Protein AF-A0A956DGZ3-F1 (afdb_monomer)

Radius of gyration: 17.22 Å; Cα contacts (8 Å, |Δi|>4): 278; chains: 1; bounding box: 45×48×43 Å

Mean predicted aligned error: 4.29 Å

Foldseek 3Di:
DPPQDDDVQWGFDAWDADDPFWTKTWTWGADPPRDIAIKIKIWGDPVCLPPPVSVVVVVVQLVLLQQQDDQQAWHWDDWDADPSITMTITHDFAFAFLVRVCVVCVVVVHDDDVVLVVVLVVSNVVSQVSSQCDADPVNHGPNDDQVDPDSRQWTAGPVGHIHGHGD

Structure (mmCIF, N/CA/C/O backbone):
data_AF-A0A956DGZ3-F1
#
_entry.id   AF-A0A956DGZ3-F1
#
loop_
_atom_site.group_PDB
_atom_site.id
_atom_site.type_symbol
_atom_site.label_atom_id
_atom_site.label_alt_id
_atom_site.label_comp_id
_atom_site.label_asym_id
_atom_site.label_entity_id
_atom_site.label_seq_id
_atom_site.pdbx_PDB_ins_code
_atom_site.Cartn_x
_ato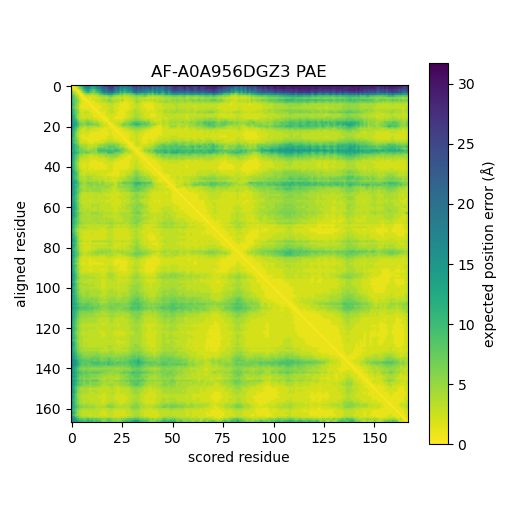m_site.Cartn_y
_atom_site.Cartn_z
_atom_site.occupancy
_atom_site.B_iso_or_equiv
_atom_site.auth_seq_id
_atom_site.auth_comp_id
_atom_site.auth_asym_id
_atom_site.auth_atom_id
_atom_site.pdbx_PDB_model_num
ATOM 1 N N . MET A 1 1 ? -22.558 -26.483 1.164 1.00 35.62 1 MET A N 1
ATOM 2 C CA . MET A 1 1 ? -22.141 -25.093 0.893 1.00 35.62 1 MET A CA 1
A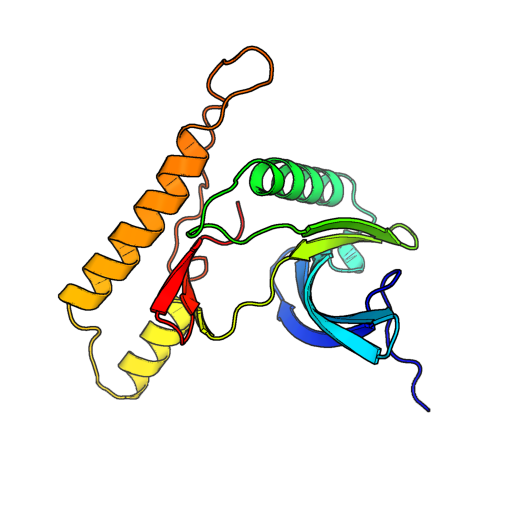TOM 3 C C . MET A 1 1 ? -21.057 -24.766 1.893 1.00 35.62 1 MET A C 1
ATOM 5 O O . MET A 1 1 ? -21.315 -24.908 3.080 1.00 35.62 1 MET A O 1
ATOM 9 N N . ILE A 1 2 ? -19.845 -24.465 1.431 1.00 35.97 2 ILE A N 1
ATOM 10 C CA . ILE A 1 2 ? -18.769 -2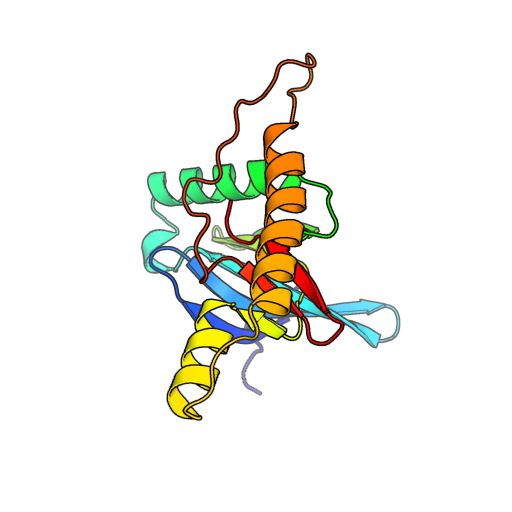4.003 2.315 1.00 35.97 2 ILE A CA 1
ATOM 11 C C . ILE A 1 2 ? -19.207 -22.611 2.770 1.00 35.97 2 ILE A C 1
ATOM 13 O O . ILE A 1 2 ? -19.561 -21.795 1.919 1.00 35.97 2 ILE A O 1
ATOM 17 N N . ALA A 1 3 ? -19.315 -22.383 4.079 1.00 43.69 3 ALA A N 1
ATOM 18 C CA . ALA A 1 3 ? -19.610 -21.053 4.594 1.00 43.69 3 ALA A CA 1
ATOM 19 C C . ALA A 1 3 ? -18.558 -20.096 4.022 1.00 43.69 3 ALA A C 1
ATOM 21 O O . ALA A 1 3 ? -17.364 -20.377 4.125 1.00 43.69 3 ALA A O 1
ATOM 22 N N . ALA A 1 4 ? -18.996 -19.037 3.342 1.00 61.09 4 ALA A N 1
ATOM 23 C CA . ALA A 1 4 ? -18.075 -18.001 2.907 1.00 61.09 4 ALA A CA 1
ATOM 24 C C . ALA A 1 4 ? -17.422 -17.422 4.165 1.00 61.09 4 ALA A C 1
ATOM 26 O O . ALA A 1 4 ? -18.136 -17.084 5.111 1.00 61.09 4 ALA A O 1
ATOM 27 N N . ASP A 1 5 ? -16.094 -17.373 4.185 1.00 85.31 5 ASP A N 1
ATOM 28 C CA . ASP A 1 5 ? -15.353 -16.737 5.267 1.00 85.31 5 ASP A CA 1
ATOM 29 C C . ASP A 1 5 ? -15.702 -15.240 5.246 1.00 85.31 5 ASP A C 1
ATOM 31 O O . ASP A 1 5 ? -15.702 -14.602 4.185 1.00 85.31 5 ASP A O 1
ATOM 35 N N . ARG A 1 6 ? -16.134 -14.698 6.383 1.00 89.69 6 ARG A N 1
ATOM 36 C CA . ARG A 1 6 ? -16.657 -13.331 6.490 1.00 89.69 6 ARG A CA 1
ATOM 37 C C . ARG A 1 6 ? -15.916 -12.602 7.586 1.00 89.69 6 ARG A C 1
ATOM 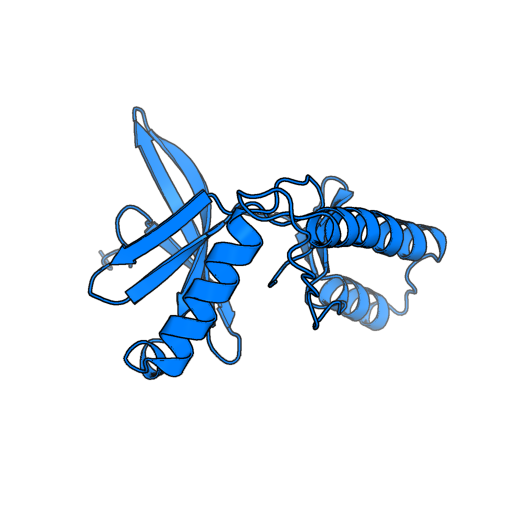39 O O . ARG A 1 6 ? -15.605 -13.187 8.613 1.00 89.69 6 ARG A O 1
ATOM 46 N N . LEU A 1 7 ? -15.711 -11.312 7.359 1.00 90.44 7 LEU A N 1
ATOM 47 C CA . LEU A 1 7 ? -15.193 -10.396 8.361 1.00 90.44 7 LEU A CA 1
ATOM 48 C C . LEU A 1 7 ? -16.137 -9.196 8.429 1.00 90.44 7 LEU A C 1
ATOM 50 O O . LEU A 1 7 ? -16.221 -8.393 7.493 1.00 90.44 7 LEU A O 1
ATOM 54 N N . GLY A 1 8 ? -16.954 -9.148 9.478 1.00 88.88 8 GLY A N 1
ATOM 55 C CA . GLY A 1 8 ? -18.105 -8.260 9.577 1.00 88.88 8 GLY A CA 1
ATOM 56 C C . GLY A 1 8 ? -19.025 -8.364 8.350 1.00 88.88 8 GLY A C 1
ATOM 57 O O . GLY A 1 8 ? -19.623 -9.404 8.047 1.00 88.88 8 GLY A O 1
ATOM 58 N N . ARG A 1 9 ? -19.153 -7.260 7.600 1.00 91.12 9 ARG A N 1
ATOM 59 C CA . ARG A 1 9 ? -19.991 -7.199 6.385 1.00 91.12 9 ARG A CA 1
ATOM 60 C C . ARG A 1 9 ? -19.283 -7.626 5.097 1.00 91.12 9 ARG A C 1
ATOM 62 O O . ARG A 1 9 ? -19.932 -7.672 4.051 1.00 91.12 9 ARG A O 1
ATOM 69 N N . TYR A 1 10 ? -17.989 -7.922 5.161 1.00 94.94 10 TYR A N 1
ATOM 70 C CA . TYR A 1 10 ? -17.165 -8.241 4.004 1.00 94.94 10 TYR A CA 1
ATOM 71 C C . TYR A 1 10 ? -17.109 -9.747 3.785 1.00 94.94 10 TYR A C 1
ATOM 73 O O . TYR A 1 10 ? -16.799 -10.515 4.692 1.00 94.94 10 TYR A O 1
ATOM 81 N N . GLU A 1 11 ? -17.421 -10.174 2.567 1.00 95.06 11 GLU A N 1
ATOM 82 C CA . GLU A 1 11 ? -17.252 -11.560 2.145 1.00 95.06 11 GLU A CA 1
ATOM 83 C C . GLU A 1 11 ? -15.843 -11.730 1.579 1.00 95.06 11 GLU A C 1
ATOM 85 O O . GLU A 1 11 ? -15.501 -11.092 0.577 1.00 95.06 11 GLU A O 1
ATOM 90 N N . LEU A 1 12 ? -15.025 -12.563 2.224 1.00 95.12 12 LEU A N 1
ATOM 91 C CA . LEU A 1 12 ? -13.658 -12.830 1.796 1.00 95.12 12 LEU A CA 1
ATOM 92 C C . LEU A 1 12 ? -13.688 -13.750 0.572 1.00 95.12 12 LEU A C 1
ATOM 94 O O . LEU A 1 12 ? -14.269 -14.834 0.589 1.00 95.12 12 LEU A O 1
ATOM 98 N N . VAL A 1 13 ? -13.066 -13.298 -0.514 1.00 95.81 13 VAL A N 1
ATOM 99 C CA . VAL A 1 13 ? -13.041 -14.001 -1.805 1.00 95.81 13 VAL A CA 1
ATOM 100 C C . VAL A 1 13 ? -11.774 -14.838 -1.937 1.00 95.81 13 VAL A C 1
ATOM 102 O O . VAL A 1 13 ? -11.807 -15.949 -2.462 1.00 95.81 13 VAL A O 1
ATOM 105 N N . GLY A 1 14 ? -10.645 -14.313 -1.466 1.00 94.19 14 GLY A N 1
ATOM 106 C CA . GLY A 1 14 ? -9.371 -15.012 -1.518 1.00 94.19 14 GLY A CA 1
ATOM 107 C C . GLY A 1 14 ? -8.217 -14.152 -1.031 1.00 94.19 14 GLY A C 1
ATOM 108 O O . GLY A 1 14 ? -8.344 -12.943 -0.862 1.00 94.19 14 GLY A O 1
ATOM 109 N N . ARG A 1 15 ? -7.065 -14.778 -0.813 1.00 95.38 15 ARG A N 1
ATOM 110 C CA . ARG A 1 15 ? -5.859 -14.099 -0.340 1.00 95.38 15 ARG A CA 1
ATOM 111 C C . ARG A 1 15 ? -5.029 -13.575 -1.505 1.00 95.38 15 ARG A C 1
ATOM 113 O O . ARG A 1 15 ? -4.726 -14.330 -2.424 1.00 95.38 15 ARG A O 1
ATOM 120 N N . LEU A 1 16 ? -4.655 -12.301 -1.438 1.00 93.50 16 LEU A N 1
ATOM 121 C CA . LEU A 1 16 ? -3.800 -11.629 -2.419 1.00 93.50 16 LEU A CA 1
ATOM 122 C C . LEU A 1 16 ? -2.326 -11.726 -2.027 1.00 93.50 16 LEU A C 1
ATOM 124 O O . LEU A 1 16 ? -1.481 -12.019 -2.867 1.00 93.50 16 LEU A O 1
ATOM 128 N N . ALA A 1 17 ? -2.021 -11.504 -0.747 1.00 91.31 17 ALA A N 1
ATOM 129 C CA . ALA A 1 17 ? -0.657 -11.530 -0.239 1.00 91.31 17 ALA A CA 1
ATOM 130 C C . ALA A 1 17 ? -0.606 -11.890 1.250 1.00 91.31 17 ALA A C 1
ATOM 132 O O . ALA A 1 17 ? -1.597 -11.812 1.979 1.00 91.31 17 ALA A O 1
ATOM 133 N N . THR A 1 18 ? 0.586 -12.263 1.705 1.00 91.69 18 THR A N 1
ATOM 134 C CA . THR A 1 18 ? 0.898 -12.487 3.117 1.00 91.69 18 THR A CA 1
ATOM 135 C C . THR A 1 18 ? 2.235 -11.829 3.417 1.00 91.69 18 THR A C 1
ATOM 137 O O . THR A 1 18 ? 3.225 -12.124 2.750 1.00 91.69 18 THR A O 1
ATOM 140 N N . GLY A 1 19 ? 2.245 -10.922 4.389 1.00 85.00 19 GLY A N 1
ATOM 141 C CA . GLY A 1 19 ? 3.447 -10.285 4.916 1.00 85.00 19 GLY A CA 1
ATOM 142 C C . GLY A 1 19 ? 3.892 -10.916 6.235 1.00 85.00 19 GLY A C 1
ATOM 143 O O . GLY A 1 19 ? 3.383 -11.954 6.653 1.00 85.00 19 GLY A O 1
ATOM 144 N N . GLY A 1 20 ? 4.844 -10.269 6.912 1.00 85.06 20 GLY A N 1
ATOM 145 C CA . GLY A 1 20 ? 5.354 -10.748 8.203 1.00 85.06 20 GLY A CA 1
ATOM 146 C C . GLY A 1 20 ? 4.348 -10.633 9.354 1.00 85.06 20 GLY A C 1
ATOM 147 O O . GLY A 1 20 ? 4.382 -11.441 10.275 1.00 85.06 20 GLY A O 1
ATOM 148 N N . MET A 1 21 ? 3.449 -9.647 9.292 1.00 89.25 21 MET A N 1
ATOM 149 C CA . MET A 1 21 ? 2.492 -9.344 10.364 1.00 89.25 21 MET A CA 1
ATOM 150 C C . MET A 1 21 ? 1.028 -9.478 9.938 1.00 89.25 21 MET A C 1
ATOM 152 O O . MET A 1 21 ? 0.174 -9.832 10.751 1.00 89.25 21 MET A O 1
ATOM 156 N N . ALA A 1 22 ? 0.733 -9.159 8.683 1.00 92.50 22 ALA A N 1
ATOM 157 C CA . ALA A 1 22 ? -0.622 -9.062 8.173 1.00 92.50 22 ALA A CA 1
ATOM 158 C C . ALA A 1 22 ? -0.779 -9.886 6.898 1.00 92.50 22 ALA A C 1
ATOM 160 O O . ALA A 1 22 ? 0.183 -10.133 6.166 1.00 92.50 22 ALA A O 1
ATOM 161 N N . GLU A 1 23 ? -2.011 -10.279 6.610 1.00 94.88 23 GLU A N 1
ATOM 162 C CA . GLU A 1 23 ? -2.400 -10.767 5.295 1.00 94.88 23 GLU A CA 1
ATOM 163 C C . GLU A 1 23 ? -3.325 -9.775 4.600 1.00 94.88 23 GLU A C 1
ATOM 165 O O . GLU A 1 23 ? -4.039 -9.003 5.241 1.00 94.88 23 GLU A O 1
ATOM 170 N N . VAL A 1 24 ? -3.286 -9.811 3.272 1.00 95.44 24 VAL A N 1
ATOM 171 C CA . VAL A 1 24 ? -4.071 -8.952 2.392 1.00 95.44 24 VAL A CA 1
ATOM 172 C C . VAL A 1 24 ? -5.018 -9.843 1.602 1.00 95.44 24 VAL A C 1
ATOM 174 O O . VAL A 1 24 ? -4.590 -10.760 0.895 1.00 95.44 24 VAL A O 1
ATOM 177 N N . LEU A 1 25 ? -6.312 -9.585 1.733 1.00 96.81 25 LEU A N 1
ATOM 178 C CA . LEU A 1 25 ? -7.400 -10.402 1.214 1.00 96.81 25 LEU A CA 1
ATOM 179 C C . LEU A 1 25 ? -8.226 -9.581 0.224 1.00 96.81 25 LEU A C 1
ATOM 181 O O . LEU A 1 25 ? -8.559 -8.427 0.483 1.00 96.81 25 LEU A O 1
ATOM 185 N N . LEU A 1 26 ? -8.592 -10.186 -0.901 1.00 97.31 26 LEU A N 1
ATOM 186 C CA . LEU A 1 26 ? -9.664 -9.686 -1.746 1.00 97.31 26 LEU A CA 1
ATOM 187 C C . LEU A 1 26 ? -10.986 -10.002 -1.058 1.00 97.31 26 LEU A C 1
ATOM 189 O O . LEU A 1 26 ? -11.254 -11.157 -0.716 1.00 97.31 26 LEU A O 1
ATOM 193 N N . ALA A 1 27 ? -11.829 -8.993 -0.912 1.00 97.19 27 ALA A N 1
ATOM 194 C CA . ALA A 1 27 ? -13.169 -9.153 -0.389 1.00 97.19 27 ALA A CA 1
ATOM 195 C C . ALA A 1 27 ? -14.179 -8.395 -1.249 1.00 97.19 27 ALA A C 1
ATOM 197 O O . ALA A 1 27 ? -13.836 -7.593 -2.123 1.00 97.19 27 ALA A O 1
ATOM 198 N N . ARG A 1 28 ? -15.457 -8.648 -0.993 1.00 96.00 28 ARG A N 1
ATOM 199 C CA . ARG A 1 28 ? -16.550 -7.867 -1.563 1.00 96.00 28 ARG A CA 1
ATOM 200 C C . ARG A 1 28 ? -17.535 -7.452 -0.488 1.00 96.00 28 ARG A C 1
ATOM 202 O O . ARG A 1 28 ? -17.811 -8.204 0.444 1.00 96.00 28 ARG A O 1
ATOM 209 N N . VAL A 1 29 ? -18.092 -6.261 -0.651 1.00 94.50 29 VAL A N 1
ATOM 210 C CA . VAL A 1 29 ? -19.260 -5.809 0.103 1.00 94.50 29 VAL A CA 1
ATOM 211 C C . VAL A 1 29 ? -20.478 -5.855 -0.811 1.00 94.50 29 VAL A C 1
ATOM 213 O O . VAL A 1 29 ? -20.412 -5.413 -1.961 1.00 94.50 29 VAL A O 1
ATOM 216 N N . VAL A 1 30 ? -21.575 -6.413 -0.301 1.00 89.25 30 VAL A N 1
ATOM 217 C CA . VAL A 1 30 ? -22.867 -6.458 -0.995 1.00 89.25 30 VAL A CA 1
ATOM 218 C C . VAL A 1 30 ? -23.795 -5.436 -0.348 1.00 89.25 30 VAL A C 1
ATOM 220 O O . VAL A 1 30 ? -24.093 -5.526 0.841 1.00 89.25 30 VAL A O 1
ATOM 223 N N . GLY A 1 31 ? -24.195 -4.438 -1.127 1.00 88.06 31 GLY A N 1
ATOM 224 C CA . GLY A 1 31 ? -25.134 -3.393 -0.746 1.00 88.06 31 GLY A CA 1
ATOM 225 C C . GLY A 1 31 ? -26.567 -3.675 -1.214 1.00 88.06 31 GLY A C 1
ATOM 226 O O . GLY A 1 31 ? -26.860 -4.751 -1.746 1.00 88.06 31 GLY A O 1
ATOM 227 N N . PRO A 1 32 ? -27.474 -2.700 -1.027 1.00 89.00 32 PRO A N 1
ATOM 228 C CA . PRO A 1 32 ? -28.848 -2.781 -1.512 1.00 89.00 32 PRO A CA 1
ATOM 229 C C . PRO A 1 32 ? -28.922 -3.056 -3.018 1.00 89.00 32 PRO A C 1
ATOM 231 O O . PRO A 1 32 ? -28.009 -2.717 -3.770 1.00 89.00 32 PRO A O 1
ATOM 234 N N . GLU A 1 33 ? -30.022 -3.675 -3.447 1.00 89.94 33 GLU A N 1
ATOM 235 C CA . GLU A 1 33 ? -30.329 -3.928 -4.867 1.00 89.94 33 GLU A CA 1
ATOM 236 C C . GLU A 1 33 ? -29.250 -4.714 -5.638 1.00 89.94 33 GLU A C 1
ATOM 238 O O . GLU A 1 33 ? -29.144 -4.626 -6.858 1.00 89.94 33 GLU A O 1
ATOM 243 N N . GLY A 1 34 ? -28.447 -5.521 -4.937 1.00 87.12 34 GLY A N 1
ATOM 244 C CA . GLY A 1 34 ? -27.408 -6.341 -5.563 1.00 87.12 34 GLY A CA 1
ATOM 245 C C . GLY A 1 34 ? -26.154 -5.560 -5.957 1.00 87.12 34 GLY A C 1
ATOM 246 O O . GLY A 1 34 ? -25.328 -6.087 -6.701 1.00 87.12 34 GLY A O 1
ATOM 247 N N . PHE A 1 35 ? -25.977 -4.334 -5.454 1.00 91.94 35 PHE A N 1
ATOM 248 C CA . PHE A 1 35 ? -24.723 -3.606 -5.604 1.00 91.94 35 PHE A CA 1
ATOM 249 C C . PHE A 1 35 ? -23.571 -4.407 -4.986 1.00 91.94 35 PHE A C 1
ATOM 251 O O . PHE A 1 35 ? -23.630 -4.784 -3.817 1.00 91.94 35 PHE A O 1
ATOM 258 N N . VAL A 1 36 ? -22.509 -4.652 -5.751 1.00 93.44 36 VAL A N 1
ATOM 259 C CA . VAL A 1 36 ? -21.304 -5.334 -5.267 1.00 93.44 36 VAL A CA 1
ATOM 260 C C . VAL A 1 36 ? -20.101 -4.449 -5.532 1.00 93.44 36 VAL A C 1
ATOM 262 O O . VAL A 1 36 ? -19.879 -4.016 -6.661 1.00 93.44 36 VAL A O 1
ATOM 265 N N . ARG A 1 37 ? -19.295 -4.222 -4.496 1.00 94.75 37 ARG A N 1
ATOM 266 C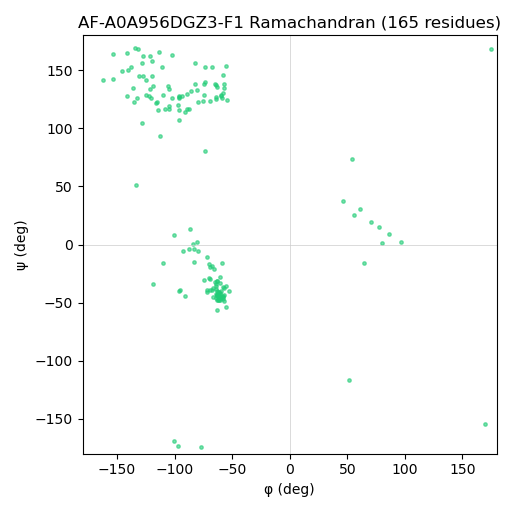 CA . ARG A 1 37 ? -18.025 -3.502 -4.604 1.00 94.75 37 ARG A CA 1
ATOM 267 C C . ARG A 1 37 ? -16.888 -4.383 -4.108 1.00 94.75 37 ARG A C 1
ATOM 269 O O . ARG A 1 37 ? -16.954 -4.907 -2.997 1.00 94.75 37 ARG A O 1
ATOM 276 N N . ALA A 1 38 ? -15.856 -4.528 -4.934 1.00 96.94 38 ALA A N 1
ATOM 277 C CA . ALA A 1 38 ? -14.604 -5.161 -4.539 1.00 96.94 38 ALA A CA 1
ATOM 278 C C . ALA A 1 38 ? -13.802 -4.221 -3.632 1.00 96.94 38 ALA A C 1
ATOM 280 O O . ALA A 1 38 ? -13.736 -3.015 -3.880 1.00 96.94 38 ALA A O 1
ATOM 281 N N . VAL A 1 39 ? -13.208 -4.786 -2.589 1.00 97.56 39 VAL A N 1
ATOM 282 C CA . VAL A 1 39 ? -12.342 -4.089 -1.635 1.00 97.56 39 VAL A CA 1
ATOM 283 C C . VAL A 1 39 ? -11.177 -4.992 -1.259 1.00 97.56 39 VAL A C 1
ATOM 285 O O . VAL A 1 39 ? -11.212 -6.206 -1.478 1.00 97.56 39 VAL A O 1
ATOM 288 N N . VAL A 1 40 ? -10.152 -4.398 -0.667 1.00 97.50 40 VAL A N 1
ATOM 289 C CA . VAL A 1 40 ? -9.059 -5.137 -0.045 1.00 97.50 40 VAL A CA 1
ATOM 290 C C . VAL A 1 40 ? -9.217 -5.063 1.464 1.00 97.50 40 VAL A C 1
ATOM 292 O O . VAL A 1 40 ? -9.514 -4.006 2.007 1.00 97.50 40 VAL A O 1
ATOM 295 N N . VAL A 1 41 ? -9.018 -6.189 2.139 1.00 96.81 41 VAL A N 1
ATOM 296 C CA . VAL A 1 41 ? -8.997 -6.285 3.597 1.00 96.81 41 VAL A CA 1
ATOM 297 C C . VAL A 1 41 ? -7.588 -6.673 4.021 1.00 96.81 41 VAL A C 1
ATOM 299 O O . VAL A 1 41 ? -7.118 -7.760 3.686 1.00 96.81 41 VAL A O 1
ATOM 302 N N . LYS A 1 42 ? -6.907 -5.794 4.754 1.00 95.62 42 LYS A N 1
ATOM 303 C CA . LYS A 1 42 ? -5.653 -6.107 5.448 1.00 95.62 42 LYS A CA 1
ATOM 304 C C . LYS A 1 42 ? -5.996 -6.452 6.893 1.00 95.62 42 LYS A C 1
ATOM 306 O O . LYS A 1 42 ? -6.687 -5.677 7.544 1.00 95.62 42 LYS A O 1
ATOM 311 N N . ARG A 1 43 ? -5.550 -7.598 7.402 1.00 94.44 43 ARG A N 1
ATOM 312 C CA . ARG A 1 43 ? -5.775 -7.996 8.805 1.00 94.44 43 ARG A CA 1
ATOM 313 C C . ARG A 1 43 ? -4.524 -8.607 9.408 1.00 94.44 43 ARG A C 1
ATOM 315 O O . ARG A 1 43 ? -3.711 -9.185 8.686 1.00 94.44 43 ARG A O 1
ATOM 322 N N . ILE A 1 44 ? -4.380 -8.495 10.725 1.00 93.19 44 ILE A N 1
ATOM 323 C CA . ILE A 1 44 ? -3.279 -9.130 11.460 1.00 93.19 44 ILE A CA 1
ATOM 324 C C . ILE A 1 44 ? -3.422 -10.652 11.349 1.00 93.19 44 ILE A C 1
ATOM 326 O O . ILE A 1 44 ? -4.529 -11.182 11.460 1.00 93.19 44 ILE A O 1
ATOM 330 N N . LEU A 1 45 ? -2.302 -11.350 11.145 1.00 92.00 45 LEU A N 1
ATOM 331 C CA . LEU A 1 45 ? -2.262 -12.811 11.146 1.00 92.00 45 LEU A CA 1
ATOM 332 C C . LEU A 1 45 ? -2.801 -13.360 12.473 1.00 92.00 45 LEU A C 1
ATOM 334 O O . LEU A 1 45 ? -2.432 -12.867 13.538 1.00 92.00 45 LEU A O 1
ATOM 338 N N . ASP A 1 46 ? -3.608 -14.421 12.422 1.00 88.25 46 ASP A N 1
ATOM 339 C CA . ASP A 1 46 ? -4.334 -14.942 13.594 1.00 88.25 46 ASP A CA 1
ATOM 340 C C . ASP A 1 46 ? -3.424 -15.225 14.801 1.00 88.25 46 ASP A C 1
ATOM 342 O O . ASP A 1 46 ? -3.752 -14.898 15.939 1.00 88.25 46 ASP A O 1
ATOM 346 N N . HIS A 1 47 ? -2.226 -15.765 14.557 1.00 88.25 47 HIS A N 1
ATOM 347 C CA . HIS A 1 47 ? -1.250 -16.075 15.609 1.00 88.25 47 HIS A CA 1
ATOM 348 C C . HIS A 1 47 ? -0.580 -14.837 16.241 1.00 88.25 47 HIS A C 1
ATOM 350 O O . HIS A 1 47 ? 0.114 -14.967 17.250 1.00 88.25 47 HIS A O 1
ATOM 356 N N . LEU A 1 48 ? -0.765 -13.649 15.658 1.00 90.25 48 LEU A N 1
ATOM 357 C CA . LEU A 1 48 ? -0.261 -12.363 16.152 1.00 90.25 48 LEU A CA 1
ATOM 358 C C . LEU A 1 48 ? -1.381 -11.451 16.675 1.00 90.25 48 LEU A C 1
ATOM 360 O O . LEU A 1 48 ? -1.088 -10.512 17.408 1.00 90.25 48 LEU A O 1
ATOM 364 N N . ALA A 1 49 ? -2.647 -11.729 16.351 1.00 85.19 49 ALA A N 1
ATOM 365 C CA . ALA A 1 49 ? -3.789 -10.865 16.666 1.00 85.19 49 ALA A CA 1
ATOM 366 C C . ALA A 1 49 ? -4.005 -10.627 18.176 1.00 85.19 49 ALA A C 1
ATOM 368 O O . ALA A 1 49 ? -4.500 -9.574 18.574 1.00 85.19 49 ALA A O 1
ATOM 369 N N . ALA A 1 50 ? -3.598 -11.579 19.023 1.00 85.81 50 ALA A N 1
ATOM 370 C CA . ALA A 1 50 ? -3.688 -11.467 20.482 1.00 85.81 50 ALA A CA 1
ATOM 371 C C . ALA A 1 50 ? -2.524 -10.684 21.121 1.00 85.81 50 ALA A C 1
ATOM 373 O O . ALA A 1 50 ? -2.493 -10.514 22.339 1.00 85.81 50 ALA A O 1
ATOM 374 N N . ARG A 1 51 ? -1.531 -10.253 20.336 1.00 91.69 51 ARG A N 1
ATOM 375 C CA . ARG A 1 51 ? -0.358 -9.556 20.858 1.00 91.69 51 ARG A CA 1
ATOM 376 C C . ARG A 1 51 ? -0.524 -8.040 20.739 1.00 91.69 51 ARG A C 1
ATOM 378 O O . ARG A 1 51 ? -0.656 -7.502 19.642 1.00 91.69 51 ARG A O 1
ATOM 385 N N . GLU A 1 52 ? -0.475 -7.358 21.879 1.00 91.25 52 GLU A N 1
ATOM 386 C CA . GLU A 1 52 ? -0.704 -5.908 21.981 1.00 91.25 52 GLU A CA 1
ATOM 387 C C . GLU A 1 52 ? 0.288 -5.062 21.171 1.00 91.25 52 GLU A C 1
ATOM 389 O O . GLU A 1 52 ? -0.092 -4.033 20.620 1.00 91.25 52 GLU A O 1
ATOM 394 N N . ASP A 1 53 ? 1.543 -5.503 21.042 1.00 92.50 53 ASP A N 1
ATOM 395 C CA . ASP A 1 53 ? 2.560 -4.816 20.238 1.00 92.50 53 ASP A CA 1
ATOM 396 C C . ASP A 1 53 ? 2.172 -4.758 18.753 1.00 92.50 53 ASP A C 1
ATOM 398 O O . ASP A 1 53 ? 2.257 -3.705 18.119 1.00 92.50 53 ASP A O 1
ATOM 402 N N . PHE A 1 54 ? 1.672 -5.869 18.212 1.00 90.69 54 PHE A N 1
ATOM 403 C CA . PHE A 1 54 ? 1.177 -5.936 16.841 1.00 90.69 54 PHE A CA 1
ATOM 404 C C . PHE A 1 54 ? -0.148 -5.190 16.668 1.00 90.69 54 PHE A C 1
ATOM 406 O O . PHE A 1 54 ? -0.309 -4.465 15.689 1.00 90.69 54 PHE A O 1
ATOM 413 N N . ARG A 1 55 ? -1.085 -5.287 17.618 1.00 92.69 55 ARG A N 1
ATOM 414 C CA . ARG A 1 55 ? -2.323 -4.489 17.561 1.00 92.69 55 ARG A CA 1
ATOM 415 C C . ARG A 1 55 ? -2.021 -2.989 17.518 1.00 92.69 55 ARG A C 1
ATOM 417 O O . ARG A 1 55 ? -2.573 -2.293 16.671 1.00 92.69 55 ARG A O 1
ATOM 424 N N . ALA A 1 56 ? -1.126 -2.507 18.381 1.00 92.44 56 ALA A N 1
ATOM 425 C CA . ALA A 1 56 ? -0.731 -1.101 18.422 1.00 92.44 56 ALA A CA 1
ATOM 426 C C . ALA A 1 56 ? -0.105 -0.647 17.097 1.00 92.44 56 ALA A C 1
ATOM 428 O O . ALA A 1 56 ? -0.538 0.356 16.535 1.00 92.44 56 ALA A O 1
ATOM 429 N N . MET A 1 57 ? 0.834 -1.428 16.550 1.00 90.25 57 MET A N 1
ATOM 430 C CA . MET A 1 57 ? 1.478 -1.104 15.273 1.00 90.25 57 MET A CA 1
ATOM 431 C C . MET A 1 57 ? 0.475 -1.046 14.111 1.00 90.25 57 MET A C 1
ATOM 433 O O . MET A 1 57 ? 0.539 -0.130 13.297 1.00 90.25 57 MET A O 1
ATOM 437 N N . PHE A 1 58 ? -0.488 -1.973 14.062 1.00 92.44 58 PHE A N 1
ATOM 438 C CA . PHE A 1 58 ? -1.540 -1.973 13.040 1.00 92.44 58 PHE A CA 1
ATOM 439 C C . PHE A 1 58 ? -2.448 -0.744 13.137 1.00 92.44 58 PHE A C 1
ATOM 441 O O . PHE A 1 58 ? -2.823 -0.153 12.126 1.00 92.44 58 PHE A O 1
ATOM 448 N N . LEU A 1 59 ? -2.826 -0.366 14.362 1.00 92.44 59 LEU A N 1
ATOM 449 C CA . LEU A 1 59 ? -3.661 0.806 14.607 1.00 92.44 59 LEU A CA 1
ATOM 450 C C . LEU A 1 59 ? -2.935 2.104 14.252 1.00 92.44 59 LEU A C 1
ATOM 452 O O . LEU A 1 59 ? -3.574 3.017 13.734 1.00 92.44 59 LEU A O 1
ATOM 456 N N . ASP A 1 60 ? -1.634 2.194 14.517 1.00 90.06 60 ASP A N 1
ATOM 457 C CA . ASP A 1 60 ? -0.834 3.364 14.159 1.00 90.06 60 ASP A CA 1
ATOM 458 C C . ASP A 1 60 ? -0.705 3.509 12.638 1.00 90.06 60 ASP A C 1
ATOM 460 O O . ASP A 1 60 ? -0.976 4.595 12.123 1.00 90.06 60 ASP A O 1
ATOM 464 N N . GLU A 1 61 ? -0.423 2.417 11.916 1.00 88.81 61 GLU A N 1
ATOM 465 C CA . GLU A 1 61 ? -0.458 2.391 10.445 1.00 88.81 61 GLU A CA 1
ATOM 466 C C . GLU A 1 61 ? -1.832 2.854 9.931 1.00 88.81 61 GLU A C 1
ATOM 468 O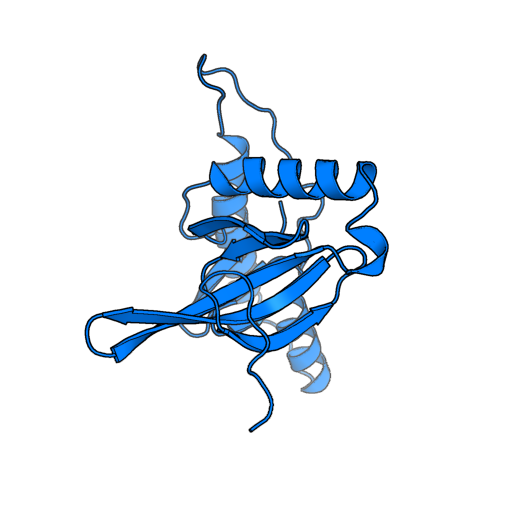 O . GLU A 1 61 ? -1.922 3.823 9.175 1.00 88.81 61 GLU A O 1
ATOM 473 N N . ALA A 1 62 ? -2.920 2.235 10.408 1.00 91.12 62 ALA A N 1
ATOM 474 C CA . ALA A 1 62 ? -4.284 2.571 9.999 1.00 91.12 62 ALA A CA 1
ATOM 475 C C . ALA A 1 62 ? -4.629 4.051 10.242 1.00 91.12 62 ALA A C 1
ATOM 477 O O . ALA A 1 62 ? -5.216 4.705 9.376 1.00 91.12 62 ALA A O 1
ATOM 478 N N . ARG A 1 63 ? -4.250 4.600 11.403 1.00 89.94 63 ARG A N 1
ATOM 479 C CA . ARG A 1 63 ? -4.459 6.016 11.746 1.00 89.94 63 ARG A CA 1
ATOM 480 C C . ARG A 1 63 ? -3.712 6.936 10.796 1.00 89.94 63 ARG A C 1
ATOM 482 O O . ARG A 1 63 ? -4.302 7.908 10.329 1.00 89.94 63 ARG A O 1
ATOM 489 N N . ILE A 1 64 ? -2.450 6.635 10.509 1.00 89.06 64 ILE A N 1
ATOM 490 C CA . ILE A 1 64 ? -1.613 7.440 9.622 1.00 89.06 64 ILE A CA 1
ATOM 491 C C . ILE A 1 64 ? -2.203 7.453 8.215 1.00 89.06 64 ILE A C 1
ATOM 493 O O . ILE A 1 64 ? -2.534 8.522 7.702 1.00 89.06 64 ILE A O 1
ATOM 497 N N . VAL A 1 65 ? -2.402 6.279 7.612 1.00 90.31 65 VAL A N 1
ATOM 498 C CA . VAL A 1 65 ? -2.858 6.198 6.221 1.00 90.31 65 VAL A CA 1
ATOM 499 C C . VAL A 1 65 ? -4.269 6.772 6.048 1.00 90.31 65 VAL A C 1
ATOM 501 O O . VAL A 1 65 ? -4.557 7.399 5.035 1.00 90.31 65 VAL A O 1
ATOM 504 N N . SER A 1 66 ? -5.138 6.658 7.064 1.00 91.56 66 SER A N 1
ATOM 505 C CA . SER A 1 66 ? -6.501 7.212 7.016 1.00 91.56 66 SER A CA 1
ATOM 506 C C . SER A 1 66 ? -6.552 8.741 6.951 1.00 91.56 66 SER A C 1
ATOM 508 O O . SER A 1 66 ? -7.561 9.293 6.515 1.00 91.56 66 SER A O 1
ATOM 510 N N . ARG A 1 67 ? -5.477 9.424 7.368 1.00 92.25 67 ARG A N 1
ATOM 511 C CA . ARG A 1 67 ? -5.353 10.887 7.299 1.00 92.25 67 ARG A CA 1
ATOM 512 C C . ARG A 1 67 ? -4.884 11.378 5.932 1.00 92.25 67 ARG A C 1
ATOM 514 O O . ARG A 1 67 ? -4.995 12.569 5.654 1.00 92.25 67 ARG A O 1
ATOM 521 N N . ILE A 1 68 ? -4.355 10.492 5.088 1.00 93.75 68 ILE A N 1
ATOM 522 C CA . ILE A 1 68 ? -3.812 10.859 3.783 1.00 93.75 68 ILE A CA 1
ATOM 523 C C . ILE A 1 68 ? -4.920 10.755 2.732 1.00 93.75 68 ILE A C 1
ATOM 525 O O . ILE A 1 68 ? -5.405 9.672 2.409 1.00 93.75 68 ILE A O 1
ATOM 529 N N . HIS A 1 69 ? -5.303 11.894 2.160 1.00 93.50 69 HIS A N 1
ATOM 530 C CA . HIS A 1 69 ? -6.257 11.963 1.055 1.00 93.50 69 HIS A CA 1
ATOM 531 C C . HIS A 1 69 ? -5.542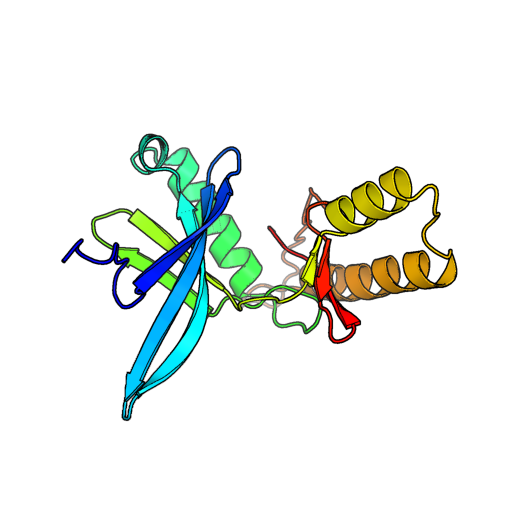 12.441 -0.206 1.00 93.50 69 HIS A C 1
ATOM 533 O O . HIS A 1 69 ? -5.384 13.640 -0.422 1.00 93.50 69 HIS A O 1
ATOM 539 N N . HIS A 1 70 ? -5.077 11.496 -1.023 1.00 97.25 70 HIS A N 1
ATOM 540 C CA . HIS A 1 70 ? -4.333 11.800 -2.240 1.00 97.25 70 HIS A CA 1
ATOM 541 C C . HIS A 1 70 ? -4.478 10.683 -3.279 1.00 97.25 70 HIS A C 1
ATOM 543 O O . HIS A 1 70 ? -4.451 9.509 -2.918 1.00 97.25 70 HIS A O 1
ATOM 549 N N . ASP A 1 71 ? -4.564 11.025 -4.566 1.00 96.62 71 ASP A N 1
ATOM 550 C CA . ASP A 1 71 ? -4.781 10.043 -5.642 1.00 96.62 71 ASP A CA 1
ATOM 551 C C . ASP A 1 71 ? -3.634 9.025 -5.763 1.00 96.62 71 ASP A C 1
ATOM 553 O O . ASP A 1 71 ? -3.865 7.854 -6.075 1.00 96.62 71 ASP A O 1
ATOM 557 N N . ASN A 1 72 ? -2.408 9.454 -5.438 1.00 98.19 72 ASN A N 1
ATOM 558 C CA . ASN A 1 72 ? -1.213 8.604 -5.410 1.00 98.19 72 ASN A CA 1
ATOM 559 C C . ASN A 1 72 ? -0.976 7.858 -4.083 1.00 98.19 72 ASN A C 1
ATOM 561 O O . ASN A 1 72 ? 0.113 7.326 -3.876 1.00 98.19 72 ASN A O 1
ATOM 565 N N . VAL A 1 73 ? -1.951 7.803 -3.176 1.00 97.19 73 VAL A N 1
ATOM 566 C CA . VAL A 1 73 ? -1.891 6.996 -1.946 1.00 97.19 73 VAL A CA 1
ATOM 567 C C . VAL A 1 73 ? -3.103 6.077 -1.905 1.00 97.19 73 VAL A C 1
ATOM 569 O O . VAL A 1 73 ? -4.190 6.455 -2.340 1.00 97.19 73 VAL A O 1
ATOM 572 N N . VAL A 1 74 ? -2.917 4.843 -1.435 1.00 96.38 74 VAL A N 1
ATOM 573 C CA . VAL A 1 74 ? -4.038 3.912 -1.283 1.00 96.38 74 VAL A CA 1
ATOM 574 C C . VAL A 1 74 ? -5.083 4.476 -0.327 1.00 96.38 74 VAL A C 1
ATOM 576 O O . VAL A 1 74 ? -4.789 4.884 0.795 1.00 96.38 74 VAL A O 1
ATOM 579 N N . GLN A 1 75 ? -6.331 4.486 -0.774 1.00 95.44 75 GLN A N 1
ATOM 580 C CA . GLN A 1 75 ? -7.434 4.983 0.018 1.00 95.44 75 GLN A CA 1
ATOM 581 C C . GLN A 1 75 ? -7.884 3.932 1.031 1.00 95.44 75 GLN A C 1
ATOM 583 O O . GLN A 1 75 ? -8.337 2.840 0.670 1.00 95.44 75 GLN A O 1
ATOM 588 N N . VAL A 1 76 ? -7.859 4.310 2.306 1.00 95.50 76 VAL A N 1
ATOM 589 C CA . VAL A 1 76 ? -8.563 3.585 3.363 1.00 95.50 76 VAL A CA 1
ATOM 590 C C . VAL A 1 76 ? -10.031 3.977 3.373 1.00 95.50 76 VAL A C 1
ATOM 592 O O . VAL A 1 76 ? -10.391 5.152 3.325 1.00 95.50 76 VAL A O 1
ATOM 595 N N . HIS A 1 77 ? -10.895 2.973 3.432 1.00 94.69 77 HIS A N 1
ATOM 596 C CA . HIS A 1 77 ? -12.334 3.148 3.576 1.00 94.69 77 HIS A CA 1
ATOM 597 C C . HIS A 1 77 ? -12.776 3.035 5.031 1.00 94.69 77 HIS A C 1
ATOM 599 O O . HIS A 1 77 ? -13.661 3.773 5.453 1.00 94.69 77 HIS A O 1
ATOM 605 N N . GLU A 1 78 ? -12.195 2.102 5.785 1.00 93.75 78 GLU A N 1
ATOM 606 C CA . GLU A 1 78 ? -12.647 1.791 7.140 1.00 93.75 78 GLU A CA 1
ATOM 607 C C . GLU A 1 78 ? -11.578 1.028 7.921 1.00 93.75 78 GLU A C 1
ATOM 609 O O . GLU A 1 78 ? -10.933 0.134 7.380 1.00 93.75 78 GLU A O 1
ATOM 614 N N . LEU A 1 79 ? -11.449 1.337 9.209 1.00 94.94 79 LEU A N 1
ATOM 615 C CA . LEU A 1 79 ? -10.825 0.471 10.205 1.00 94.94 79 LEU A CA 1
ATOM 616 C C . LEU A 1 79 ? -11.949 -0.186 11.013 1.00 94.94 79 LEU A C 1
ATOM 618 O O . LEU A 1 79 ? -12.810 0.518 11.541 1.00 94.94 79 LEU A O 1
ATOM 622 N N . GLY A 1 80 ? -11.940 -1.512 11.102 1.00 93.69 80 GLY A N 1
ATOM 623 C CA . GLY A 1 80 ? -12.947 -2.288 11.815 1.00 93.69 80 GLY A CA 1
ATOM 624 C C . GLY A 1 80 ? -12.340 -3.328 12.750 1.00 93.69 80 GLY A C 1
ATOM 625 O O . GLY A 1 80 ? -11.146 -3.628 12.706 1.00 93.69 80 GLY A O 1
ATOM 626 N N . GLU A 1 81 ? -13.196 -3.883 13.600 1.00 92.69 81 GLU A N 1
ATOM 627 C CA . GLU A 1 81 ? -12.887 -5.006 14.481 1.00 92.69 81 GLU A CA 1
ATOM 628 C C . GLU A 1 81 ? -14.060 -5.987 14.440 1.00 92.69 81 GLU A C 1
ATOM 630 O O . GLU A 1 81 ? -15.218 -5.568 14.479 1.00 92.69 81 GLU A O 1
ATOM 635 N N . ASP A 1 82 ? -13.764 -7.278 14.317 1.00 91.06 82 ASP A N 1
ATOM 636 C CA . ASP A 1 82 ? -14.752 -8.360 14.338 1.00 91.06 82 ASP A CA 1
ATOM 637 C C . ASP A 1 82 ? -14.159 -9.545 15.102 1.00 91.06 82 ASP A C 1
ATOM 639 O O . ASP A 1 82 ? -13.013 -9.917 14.854 1.00 91.06 82 ASP A O 1
ATOM 643 N N . ASP A 1 83 ? -14.882 -10.064 16.096 1.00 88.00 83 ASP A N 1
ATOM 644 C CA . ASP A 1 83 ? -14.414 -11.126 17.006 1.00 88.00 83 ASP A CA 1
ATOM 645 C C . ASP A 1 83 ? -12.987 -10.913 17.569 1.00 88.00 83 ASP A C 1
ATOM 647 O O . ASP A 1 83 ? -12.203 -11.844 17.755 1.00 88.00 83 ASP A O 1
ATOM 651 N N . GLY A 1 84 ? -12.636 -9.656 17.862 1.00 84.81 84 GLY A N 1
ATOM 652 C CA . GLY A 1 84 ? -11.325 -9.278 18.398 1.00 84.81 84 GLY A CA 1
ATOM 653 C C . GLY A 1 84 ? -10.205 -9.175 17.355 1.00 84.81 84 GLY A C 1
ATOM 654 O O . GLY A 1 84 ? -9.064 -8.881 17.723 1.00 84.81 84 GLY A O 1
ATOM 655 N N . GLN A 1 85 ? -10.503 -9.397 16.072 1.00 87.38 85 GLN A N 1
ATOM 656 C CA . GLN A 1 85 ? -9.572 -9.260 14.957 1.00 87.38 85 GLN A CA 1
ATOM 657 C C . GLN A 1 85 ? -9.728 -7.886 14.296 1.00 87.38 85 GLN A C 1
ATOM 659 O O . GLN A 1 85 ? -10.761 -7.565 13.708 1.00 87.38 85 GLN A O 1
ATOM 664 N N . LEU A 1 86 ? -8.672 -7.074 14.378 1.00 93.00 86 LEU A N 1
ATOM 665 C CA . LEU A 1 86 ? -8.594 -5.788 13.688 1.00 93.00 86 LEU A CA 1
ATOM 666 C C . LEU A 1 86 ? -8.374 -5.986 12.188 1.00 93.00 86 LEU A C 1
ATOM 668 O O . LEU A 1 86 ? -7.568 -6.825 11.768 1.00 93.00 86 LEU A O 1
ATOM 672 N N . TYR A 1 87 ? -9.048 -5.164 11.390 1.00 95.00 87 TYR A N 1
ATOM 673 C CA . TYR A 1 87 ? -8.892 -5.153 9.944 1.00 95.00 87 TYR A CA 1
ATOM 674 C C . TYR A 1 87 ? -9.045 -3.759 9.348 1.00 95.00 87 TYR A C 1
ATOM 676 O O . TYR A 1 87 ? -9.799 -2.920 9.832 1.00 95.00 87 TYR A O 1
ATOM 684 N N . LEU A 1 88 ? -8.334 -3.535 8.250 1.00 96.06 88 LEU A N 1
ATOM 685 C CA . LEU A 1 88 ? -8.333 -2.304 7.482 1.00 96.06 88 LEU A CA 1
ATOM 686 C C . LEU A 1 88 ? -8.907 -2.590 6.099 1.00 96.06 88 LEU A C 1
ATOM 688 O O . LEU A 1 88 ? -8.405 -3.445 5.367 1.00 96.06 88 LEU A O 1
ATOM 692 N N . VAL A 1 89 ? -9.967 -1.878 5.749 1.00 96.75 89 VAL A N 1
ATOM 693 C CA . VAL A 1 89 ? -10.625 -1.956 4.450 1.00 96.75 89 VAL A CA 1
ATOM 694 C C . VAL A 1 89 ? -10.077 -0.847 3.575 1.00 96.75 89 VAL A C 1
ATOM 696 O O . VAL A 1 89 ? -10.127 0.330 3.933 1.00 96.75 89 VAL A O 1
ATOM 699 N N . MET A 1 90 ? -9.590 -1.227 2.407 1.00 97.00 90 MET A N 1
ATOM 700 C CA . MET A 1 90 ? -8.929 -0.351 1.455 1.00 97.00 90 MET A CA 1
ATOM 701 C C . MET A 1 90 ? -9.575 -0.493 0.081 1.00 97.00 90 MET A C 1
ATOM 703 O O . MET A 1 90 ? -10.273 -1.477 -0.207 1.00 97.00 90 MET A O 1
ATOM 707 N N . GLU A 1 91 ? -9.338 0.488 -0.781 1.00 96.56 91 GLU A N 1
ATOM 708 C CA . GLU A 1 91 ? -9.724 0.375 -2.181 1.00 96.56 91 GLU A CA 1
ATOM 709 C C . GLU A 1 91 ? -9.070 -0.850 -2.841 1.00 96.56 91 GLU A C 1
ATOM 711 O O . GLU A 1 91 ? -7.947 -1.247 -2.522 1.00 96.56 91 GLU A O 1
ATOM 716 N N . TYR A 1 92 ? -9.788 -1.470 -3.776 1.00 97.38 92 TYR A N 1
ATOM 717 C CA . TYR A 1 92 ? -9.228 -2.539 -4.591 1.00 97.38 92 TYR A CA 1
ATOM 718 C C . TYR A 1 92 ? -8.550 -1.962 -5.831 1.00 97.38 92 TYR A C 1
ATOM 720 O O . TYR A 1 92 ? -9.212 -1.388 -6.696 1.00 97.38 92 TYR A O 1
ATOM 728 N N . LEU A 1 93 ? -7.235 -2.161 -5.924 1.00 96.88 93 LEU A N 1
ATOM 729 C CA . LEU A 1 93 ? -6.419 -1.734 -7.055 1.00 96.88 93 LEU A CA 1
ATOM 730 C C . LEU A 1 93 ? -6.234 -2.883 -8.051 1.00 96.88 93 LEU A C 1
ATOM 732 O O . LEU A 1 93 ? -5.785 -3.973 -7.695 1.00 96.88 93 LEU A O 1
ATOM 736 N N . GLN A 1 94 ? -6.542 -2.626 -9.321 1.00 96.00 94 GLN A N 1
ATOM 737 C CA . GLN A 1 94 ? -6.273 -3.558 -10.414 1.00 96.00 94 GLN A CA 1
ATOM 738 C C . GLN A 1 94 ? -4.958 -3.185 -11.087 1.00 96.00 94 GLN A C 1
ATOM 740 O O . GLN A 1 94 ? -4.883 -2.180 -11.792 1.00 96.00 94 GLN A O 1
ATOM 745 N N . GLY A 1 95 ? -3.924 -3.989 -10.864 1.00 95.94 95 GLY A N 1
ATOM 746 C CA . GLY A 1 95 ? -2.580 -3.679 -11.329 1.00 95.94 95 GLY A CA 1
ATOM 747 C C . GLY A 1 95 ? -1.526 -4.607 -10.747 1.00 95.94 95 GLY A C 1
ATOM 748 O O . GLY A 1 95 ? -1.825 -5.738 -10.365 1.00 95.94 95 GLY A O 1
ATOM 749 N N . GLU A 1 96 ? -0.298 -4.109 -10.681 1.00 95.56 96 GLU A N 1
ATOM 750 C CA . GLU A 1 96 ? 0.878 -4.837 -10.207 1.00 95.56 96 GLU A CA 1
ATOM 751 C C . GLU A 1 96 ? 1.774 -3.924 -9.366 1.00 95.56 96 GLU A C 1
ATOM 753 O O . GLU A 1 96 ? 1.879 -2.725 -9.627 1.00 95.56 96 GLU A O 1
ATOM 758 N N . SER A 1 97 ? 2.502 -4.492 -8.402 1.00 96.88 97 SER A N 1
ATOM 759 C CA . SER A 1 97 ? 3.576 -3.740 -7.740 1.00 96.88 97 SER A CA 1
ATOM 760 C C . SER A 1 97 ? 4.722 -3.451 -8.712 1.00 96.88 97 SER A C 1
ATOM 762 O O . SER A 1 97 ? 4.996 -4.242 -9.623 1.00 96.88 97 SER A O 1
ATOM 764 N N . ALA A 1 98 ? 5.467 -2.367 -8.490 1.00 96.94 98 ALA A N 1
ATOM 765 C CA . ALA A 1 98 ? 6.662 -2.048 -9.266 1.00 96.94 98 ALA A CA 1
ATOM 766 C C . ALA A 1 98 ? 7.682 -3.196 -9.194 1.00 96.94 98 ALA A C 1
ATOM 768 O O . ALA A 1 98 ? 8.282 -3.562 -10.203 1.00 96.94 98 ALA A O 1
ATOM 769 N N . ALA A 1 99 ? 7.814 -3.847 -8.035 1.00 95.88 99 ALA A N 1
ATOM 770 C CA . ALA A 1 99 ? 8.615 -5.056 -7.875 1.00 95.88 99 ALA A CA 1
ATOM 771 C C . ALA A 1 99 ? 8.123 -6.211 -8.771 1.00 95.88 99 ALA A C 1
ATOM 773 O O . ALA A 1 99 ? 8.938 -6.912 -9.375 1.00 95.88 99 ALA A O 1
ATOM 774 N N . GLY A 1 100 ? 6.805 -6.418 -8.871 1.00 95.94 100 GLY A N 1
ATOM 775 C CA . GLY A 1 100 ? 6.190 -7.399 -9.771 1.00 95.94 100 GLY A CA 1
ATOM 776 C C . GLY A 1 100 ? 6.465 -7.097 -11.242 1.00 95.94 100 GLY A C 1
ATOM 777 O O . GLY A 1 100 ? 6.939 -7.972 -11.974 1.00 95.94 100 GLY A O 1
ATOM 778 N N . LEU A 1 101 ? 6.270 -5.842 -11.650 1.00 95.56 101 LEU A N 1
ATOM 779 C CA . LEU A 1 101 ? 6.588 -5.356 -12.991 1.00 95.56 101 LEU A CA 1
ATOM 780 C C . LEU A 1 101 ? 8.067 -5.579 -13.336 1.00 95.56 101 LEU A C 1
ATOM 782 O O . LEU A 1 101 ? 8.381 -6.150 -14.380 1.00 95.56 101 LEU A O 1
ATOM 786 N N . MET A 1 102 ? 8.980 -5.202 -12.437 1.00 95.50 102 MET A N 1
ATOM 787 C CA . MET A 1 102 ? 10.419 -5.399 -12.621 1.00 95.50 102 MET A CA 1
ATOM 788 C C . MET A 1 102 ? 10.772 -6.878 -12.811 1.00 95.50 102 MET A C 1
ATOM 790 O O . MET A 1 102 ? 11.513 -7.211 -13.735 1.00 95.50 102 MET A O 1
ATOM 794 N N . ARG A 1 103 ? 10.216 -7.785 -11.993 1.00 96.25 103 ARG A N 1
ATOM 795 C CA . ARG A 1 103 ? 10.439 -9.236 -12.148 1.00 96.25 103 ARG A CA 1
ATOM 796 C C . ARG A 1 103 ? 9.960 -9.755 -13.505 1.00 96.25 103 ARG A C 1
ATOM 798 O O . ARG A 1 103 ? 10.655 -10.560 -14.129 1.00 96.25 103 ARG A O 1
ATOM 805 N N . ARG A 1 104 ? 8.795 -9.296 -13.973 1.00 96.06 104 ARG A N 1
ATOM 806 C CA . ARG A 1 104 ? 8.245 -9.682 -15.282 1.00 96.06 104 ARG A CA 1
ATOM 807 C C . ARG A 1 104 ? 9.137 -9.216 -16.430 1.00 96.06 104 ARG A C 1
ATOM 809 O O . ARG A 1 104 ? 9.446 -10.021 -17.301 1.00 96.06 104 ARG A O 1
ATOM 816 N N . LEU A 1 105 ? 9.600 -7.967 -16.392 1.00 96.19 105 LEU A N 1
ATOM 817 C CA . LEU A 1 105 ? 10.509 -7.415 -17.404 1.00 96.19 105 LEU A CA 1
ATOM 818 C C . LEU A 1 105 ? 11.831 -8.185 -17.454 1.00 96.19 105 LEU A C 1
ATOM 820 O O . LEU A 1 105 ? 12.256 -8.598 -18.528 1.00 96.19 105 LEU A O 1
ATOM 824 N N . VAL A 1 106 ? 12.429 -8.474 -16.293 1.00 96.12 106 VAL A N 1
ATOM 825 C CA . VAL A 1 106 ? 13.652 -9.290 -16.211 1.00 96.12 106 VAL A CA 1
ATOM 826 C C . VAL A 1 106 ? 13.437 -10.672 -16.830 1.00 96.12 106 VAL A C 1
ATOM 828 O O . VAL A 1 106 ? 14.269 -11.126 -17.611 1.00 96.12 106 VAL A O 1
ATOM 831 N N . THR A 1 107 ? 12.310 -11.321 -16.528 1.00 96.94 107 THR A N 1
ATOM 832 C CA . THR A 1 107 ? 11.969 -12.643 -17.084 1.00 96.94 107 THR A CA 1
ATOM 833 C C . THR A 1 107 ? 11.790 -12.596 -18.605 1.00 96.94 107 THR A C 1
ATOM 835 O O . THR A 1 107 ? 12.159 -13.541 -19.295 1.00 96.94 107 THR A O 1
ATOM 838 N N . ALA A 1 108 ? 11.268 -11.488 -19.134 1.00 97.12 108 ALA A N 1
ATOM 839 C CA . ALA A 1 108 ? 11.110 -11.256 -20.568 1.00 97.12 108 ALA A CA 1
ATOM 840 C C . ALA A 1 108 ? 12.408 -10.811 -21.276 1.00 97.12 108 ALA A C 1
ATOM 842 O O . ALA A 1 108 ? 12.421 -10.685 -22.497 1.00 97.12 108 ALA A O 1
ATOM 843 N N . GLY A 1 109 ? 13.503 -10.565 -20.543 1.00 97.31 109 GLY A N 1
ATOM 844 C CA . GLY A 1 109 ? 14.727 -9.982 -21.107 1.00 97.31 109 GLY A CA 1
ATOM 845 C C . GLY A 1 109 ? 14.578 -8.505 -21.496 1.00 97.31 109 GLY A C 1
ATOM 846 O O . GLY A 1 109 ? 15.375 -7.982 -22.274 1.00 97.31 109 GLY A O 1
ATOM 847 N N . GLU A 1 110 ? 13.567 -7.829 -20.953 1.00 97.31 110 GLU A N 1
ATOM 848 C CA . GLU A 1 110 ? 13.239 -6.434 -21.221 1.00 97.31 110 GLU A CA 1
ATOM 849 C C . GLU A 1 110 ? 13.711 -5.514 -20.088 1.00 97.31 110 GLU A C 1
ATOM 851 O O . GLU A 1 110 ? 14.005 -5.934 -18.966 1.00 97.31 110 GLU A O 1
ATOM 856 N N . LYS A 1 111 ? 13.777 -4.213 -20.383 1.00 93.56 111 LYS A N 1
ATOM 857 C CA . LYS A 1 111 ? 14.073 -3.169 -19.398 1.00 93.56 111 LYS A CA 1
ATOM 858 C C . LYS A 1 111 ? 12.913 -2.195 -19.322 1.00 93.56 111 L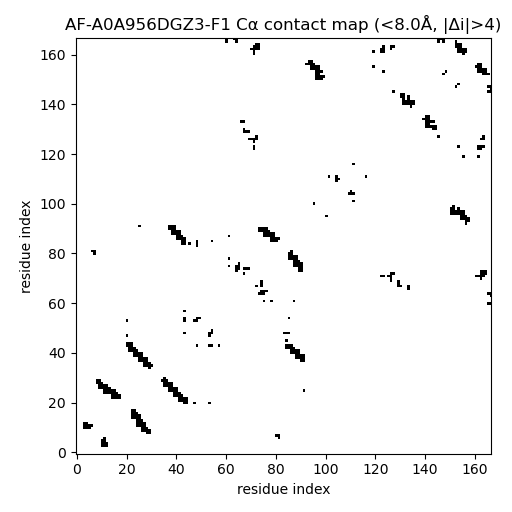YS A C 1
ATOM 860 O O . LYS A 1 111 ? 12.317 -1.863 -20.343 1.00 93.56 111 LYS A O 1
ATOM 865 N N . LEU A 1 112 ? 12.654 -1.684 -18.121 1.00 94.00 112 LEU A N 1
ATOM 866 C CA . LEU A 1 112 ? 11.695 -0.603 -17.939 1.00 94.00 112 LEU A CA 1
ATOM 867 C C . LEU A 1 112 ? 12.216 0.648 -18.669 1.00 94.00 112 LEU A C 1
ATOM 869 O O . LEU A 1 112 ? 13.351 1.060 -18.401 1.00 94.00 112 LEU A O 1
ATOM 873 N N . PRO A 1 113 ? 11.437 1.262 -19.578 1.00 95.56 113 PRO A N 1
ATOM 874 C CA . PRO A 1 113 ? 11.847 2.499 -20.225 1.00 95.56 113 PRO A CA 1
ATOM 875 C C . PRO A 1 113 ? 12.144 3.585 -19.179 1.00 95.56 113 PRO A C 1
ATOM 877 O O . PRO A 1 113 ? 11.325 3.781 -18.277 1.00 95.56 113 PRO A O 1
ATOM 880 N N . PRO A 1 114 ? 13.258 4.335 -19.292 1.00 96.69 114 PRO A N 1
ATOM 881 C CA . PRO A 1 114 ? 13.621 5.346 -18.297 1.00 96.69 114 PRO A CA 1
ATOM 882 C C . PRO A 1 114 ? 12.531 6.394 -18.050 1.00 96.69 114 PRO A C 1
ATOM 884 O O . PRO A 1 114 ? 12.322 6.802 -16.913 1.00 96.69 114 PRO A O 1
ATOM 887 N N . ALA A 1 115 ? 11.797 6.787 -19.095 1.00 97.38 115 ALA A N 1
ATOM 888 C CA . ALA A 1 115 ? 10.681 7.723 -18.974 1.00 97.38 115 ALA A CA 1
ATOM 889 C C . ALA A 1 115 ? 9.543 7.171 -18.096 1.00 97.38 115 ALA A C 1
ATOM 891 O O . ALA A 1 115 ? 8.992 7.901 -17.279 1.00 97.38 115 ALA A O 1
ATOM 892 N N . LEU A 1 116 ? 9.231 5.876 -18.217 1.00 95.50 116 LEU A N 1
ATOM 893 C CA . LEU A 1 116 ? 8.203 5.235 -17.398 1.00 95.50 116 LEU A CA 1
ATOM 894 C C . LEU A 1 116 ? 8.673 5.074 -15.948 1.00 95.50 116 LEU A C 1
ATOM 896 O O . LEU A 1 116 ? 7.907 5.324 -15.025 1.00 95.50 116 LEU A O 1
ATOM 900 N N . ALA A 1 117 ? 9.947 4.728 -15.741 1.00 96.31 117 ALA A N 1
ATOM 901 C CA . ALA A 1 117 ? 10.538 4.693 -14.405 1.00 96.31 117 ALA A CA 1
ATOM 902 C C . ALA A 1 117 ? 10.471 6.068 -13.718 1.00 96.31 117 ALA A C 1
ATOM 904 O O . ALA A 1 117 ? 10.061 6.161 -12.564 1.00 96.31 117 ALA A O 1
ATOM 905 N N . ALA A 1 118 ? 10.827 7.135 -14.440 1.00 97.88 118 ALA A N 1
ATOM 906 C CA . ALA A 1 118 ? 10.757 8.502 -13.935 1.00 97.88 118 ALA A CA 1
ATOM 907 C C . ALA A 1 118 ? 9.319 8.920 -13.602 1.00 97.88 118 ALA A C 1
ATOM 909 O O . ALA A 1 118 ? 9.102 9.530 -12.560 1.00 97.88 118 ALA A O 1
ATOM 910 N N . HIS A 1 119 ? 8.344 8.554 -14.440 1.00 97.12 119 HIS A N 1
ATOM 911 C CA . HIS A 1 119 ? 6.932 8.815 -14.167 1.00 97.12 119 HIS A CA 1
ATOM 912 C C . HIS A 1 119 ? 6.455 8.110 -12.890 1.00 97.12 119 HIS A C 1
ATOM 914 O O . HIS A 1 119 ? 5.897 8.765 -12.019 1.00 97.12 119 HIS A O 1
ATOM 920 N N . ILE A 1 120 ? 6.758 6.816 -12.727 1.00 97.69 120 ILE A N 1
ATOM 921 C CA . ILE A 1 120 ? 6.384 6.058 -11.521 1.00 97.69 120 ILE A CA 1
ATOM 922 C C . ILE A 1 120 ? 6.957 6.708 -10.258 1.00 97.69 120 ILE A C 1
ATOM 924 O O . ILE A 1 120 ? 6.250 6.875 -9.268 1.00 97.69 120 ILE A O 1
ATOM 928 N N . VAL A 1 121 ? 8.233 7.096 -10.294 1.00 97.94 121 VAL A N 1
ATOM 929 C CA . VAL A 1 121 ? 8.885 7.745 -9.150 1.00 97.94 121 VAL A CA 1
ATOM 930 C C . VAL A 1 121 ? 8.299 9.132 -8.883 1.00 97.94 121 VAL A C 1
ATOM 932 O O . VAL A 1 121 ? 8.118 9.484 -7.721 1.00 97.94 121 VAL A O 1
ATOM 935 N N . ALA A 1 122 ? 7.989 9.910 -9.923 1.00 98.38 122 ALA A N 1
ATOM 936 C CA . ALA A 1 122 ? 7.392 11.234 -9.770 1.00 98.38 122 ALA A CA 1
ATOM 937 C C . ALA A 1 122 ? 6.005 11.158 -9.114 1.00 98.38 122 ALA A C 1
ATOM 939 O O . ALA A 1 122 ? 5.761 11.857 -8.138 1.00 98.38 122 ALA A O 1
ATOM 940 N N . GLU A 1 123 ? 5.138 10.261 -9.581 1.00 98.44 123 GLU A N 1
ATOM 941 C CA . GLU A 1 123 ? 3.804 10.059 -9.005 1.00 98.44 123 GLU A CA 1
ATOM 942 C C . GLU A 1 123 ? 3.870 9.559 -7.553 1.00 98.44 123 GLU A C 1
ATOM 944 O O . GLU A 1 123 ? 3.175 10.068 -6.672 1.00 98.44 123 GLU A O 1
ATOM 949 N N . ALA A 1 124 ? 4.763 8.603 -7.272 1.00 98.25 124 ALA A N 1
ATOM 950 C CA . ALA A 1 124 ? 5.006 8.142 -5.908 1.00 98.25 124 ALA A CA 1
ATOM 951 C C . ALA A 1 124 ? 5.494 9.284 -5.000 1.00 98.25 124 ALA A C 1
ATOM 953 O O . ALA A 1 124 ? 5.053 9.397 -3.857 1.00 98.25 124 ALA A O 1
ATOM 954 N N . ALA A 1 125 ? 6.368 10.158 -5.508 1.00 98.31 125 ALA A N 1
ATOM 955 C CA . ALA A 1 125 ? 6.847 11.321 -4.771 1.00 98.31 125 ALA A CA 1
ATOM 956 C C . ALA A 1 125 ? 5.720 12.314 -4.452 1.00 98.31 125 ALA A C 1
ATOM 958 O O . ALA A 1 125 ? 5.722 12.873 -3.358 1.00 98.31 125 ALA A O 1
ATOM 959 N N . THR A 1 126 ? 4.737 12.492 -5.341 1.00 98.12 126 THR A N 1
ATOM 960 C CA . THR A 1 126 ? 3.547 13.314 -5.065 1.00 98.12 126 THR A CA 1
ATOM 961 C C . THR A 1 126 ? 2.729 12.731 -3.904 1.00 98.12 126 THR A C 1
ATOM 963 O O . THR A 1 126 ? 2.357 13.460 -2.986 1.00 98.12 126 THR A O 1
ATOM 966 N N . GLY A 1 127 ? 2.522 11.408 -3.875 1.00 97.25 127 GLY A N 1
ATOM 967 C CA . GLY A 1 127 ? 1.851 10.728 -2.758 1.00 97.25 127 GLY A CA 1
ATOM 968 C C . GLY A 1 127 ? 2.613 10.835 -1.432 1.00 97.25 127 GLY A C 1
ATOM 969 O O . GLY A 1 127 ? 2.026 11.146 -0.397 1.00 97.25 127 GLY A O 1
ATOM 970 N N . LEU A 1 128 ? 3.934 10.644 -1.462 1.00 97.12 128 LEU A N 1
ATOM 971 C CA . LEU A 1 128 ? 4.795 10.818 -0.286 1.00 97.12 128 LEU A CA 1
ATOM 972 C C . LEU A 1 128 ? 4.806 12.268 0.209 1.00 97.12 128 LEU A C 1
ATOM 974 O O . LEU A 1 128 ? 4.790 12.503 1.414 1.00 97.12 128 LEU A O 1
ATOM 978 N N . HIS A 1 129 ? 4.799 13.245 -0.700 1.00 97.56 129 HIS A N 1
ATOM 979 C CA . HIS A 1 129 ? 4.714 14.655 -0.336 1.00 97.56 129 HIS A CA 1
ATOM 980 C C . HIS A 1 129 ? 3.408 14.963 0.401 1.00 97.56 129 HIS A C 1
ATOM 982 O O . HIS A 1 129 ? 3.457 15.587 1.455 1.00 97.56 129 HIS A O 1
ATOM 988 N N . ALA A 1 130 ? 2.269 14.446 -0.073 1.00 96.12 130 ALA A N 1
ATOM 989 C CA . ALA A 1 130 ? 0.992 14.601 0.623 1.00 96.12 130 ALA A CA 1
ATOM 990 C C . ALA A 1 130 ? 1.025 14.036 2.055 1.00 96.12 130 ALA A C 1
ATOM 992 O O . ALA A 1 130 ? 0.444 14.619 2.966 1.00 96.12 130 ALA A O 1
ATOM 993 N N . ALA A 1 131 ? 1.741 12.930 2.271 1.00 94.44 131 ALA A N 1
ATOM 994 C CA . ALA A 1 131 ? 1.945 12.367 3.601 1.00 94.44 131 ALA A CA 1
ATOM 995 C C . ALA A 1 131 ? 2.845 13.251 4.489 1.00 94.44 131 ALA A C 1
ATOM 997 O O . ALA A 1 131 ? 2.587 13.398 5.682 1.00 94.44 131 ALA A O 1
ATOM 998 N N . HIS A 1 132 ? 3.891 13.853 3.917 1.00 96.19 132 HIS A N 1
ATOM 999 C CA . HIS A 1 132 ? 4.815 14.737 4.637 1.00 96.19 132 HIS A CA 1
ATOM 1000 C C . HIS A 1 132 ? 4.184 16.080 5.035 1.00 96.19 132 HIS A C 1
ATOM 1002 O O . HIS A 1 132 ? 4.575 16.650 6.051 1.00 96.19 132 HIS A O 1
ATOM 1008 N N . GLU A 1 133 ? 3.206 16.565 4.269 1.00 96.00 133 GLU A N 1
ATOM 1009 C CA . GLU A 1 133 ? 2.457 17.800 4.552 1.00 96.00 133 GLU A CA 1
ATOM 1010 C C . GLU A 1 133 ? 1.331 17.604 5.583 1.00 96.00 133 GLU A C 1
ATOM 1012 O O . GLU A 1 133 ? 0.586 18.539 5.880 1.00 96.00 133 GLU A O 1
ATOM 1017 N N . LEU A 1 134 ? 1.172 16.398 6.140 1.00 94.81 134 LEU A N 1
ATOM 1018 C CA . LEU A 1 134 ? 0.167 16.167 7.169 1.00 94.81 134 LEU A CA 1
ATOM 1019 C C . LEU A 1 134 ? 0.456 16.973 8.439 1.00 94.81 134 LEU A C 1
ATOM 1021 O O . LEU A 1 134 ? 1.570 16.979 8.970 1.00 94.81 134 LEU A O 1
ATO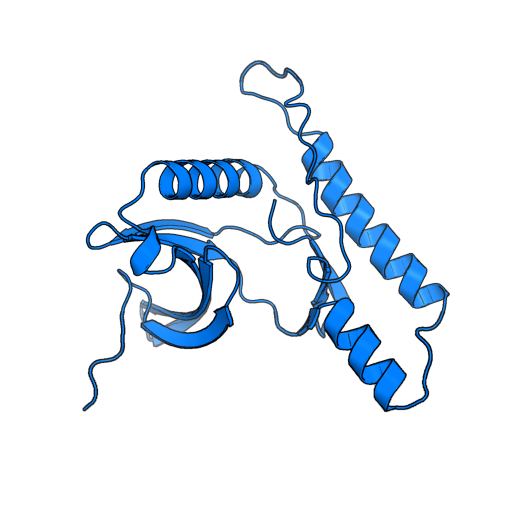M 1025 N N . VAL A 1 135 ? -0.612 17.552 8.978 1.00 94.75 135 VAL A N 1
ATOM 1026 C CA . VAL A 1 135 ? -0.620 18.305 10.233 1.00 94.75 135 VAL A CA 1
ATOM 1027 C C . VAL A 1 135 ? -1.567 17.675 11.259 1.00 94.75 135 VAL A C 1
ATOM 1029 O O . VAL A 1 135 ? -2.471 16.898 10.921 1.00 94.75 135 VAL A O 1
ATOM 1032 N N . ASP A 1 136 ? -1.345 17.963 12.538 1.00 92.31 136 ASP A N 1
ATOM 1033 C CA . ASP A 1 136 ? -2.287 17.636 13.607 1.00 92.31 136 ASP A CA 1
ATOM 1034 C C . ASP A 1 136 ? -3.482 18.610 13.653 1.00 92.31 136 ASP A C 1
ATOM 1036 O O . ASP A 1 136 ? -3.674 19.454 12.777 1.00 92.31 136 ASP A O 1
ATOM 1040 N N . GLU A 1 137 ? -4.340 18.463 14.664 1.00 91.00 137 GLU A N 1
ATOM 1041 C CA . GLU A 1 137 ? -5.522 19.320 14.846 1.00 91.00 137 GLU A CA 1
ATOM 1042 C C . GLU A 1 137 ? -5.160 20.772 15.197 1.00 91.00 137 GLU A C 1
ATOM 1044 O O . GLU A 1 137 ? -5.990 21.671 15.063 1.00 91.00 137 GLU A O 1
ATOM 1049 N N . GLN A 1 138 ? -3.931 21.001 15.656 1.00 95.00 138 GLN A N 1
ATOM 1050 C CA . GLN A 1 138 ? -3.390 22.305 16.012 1.00 95.00 138 GLN A CA 1
ATOM 1051 C C . GLN A 1 138 ? -2.659 22.957 14.827 1.00 95.00 138 GLN A C 1
ATOM 1053 O O . GLN A 1 138 ? -2.302 24.131 14.910 1.00 95.00 138 GLN A O 1
ATOM 1058 N N . GLY A 1 139 ? -2.506 22.237 13.710 1.00 93.75 139 GLY A N 1
ATOM 1059 C CA . GLY A 1 139 ? -1.811 22.697 12.512 1.00 93.75 139 GLY A CA 1
ATOM 1060 C C . GLY A 1 139 ? -0.301 22.465 12.548 1.00 93.75 139 GLY A C 1
ATOM 1061 O O . GLY A 1 139 ? 0.399 22.960 11.665 1.00 93.75 139 GLY A O 1
ATOM 1062 N N . GLU A 1 140 ? 0.210 21.720 13.529 1.00 95.56 140 GLU A N 1
ATOM 1063 C CA . GLU A 1 140 ? 1.633 21.406 13.622 1.00 95.56 140 GLU A CA 1
ATOM 1064 C C . GLU A 1 140 ? 1.986 20.217 12.712 1.00 95.56 140 GLU A C 1
ATOM 1066 O O . GLU A 1 140 ? 1.234 19.237 12.659 1.00 95.56 140 GLU A O 1
ATOM 1071 N N . PRO A 1 141 ? 3.122 20.259 11.988 1.00 95.31 141 PRO A N 1
ATOM 1072 C CA . PRO A 1 141 ? 3.550 19.155 11.136 1.00 95.31 141 PRO A CA 1
ATOM 1073 C C . PRO A 1 141 ? 3.721 17.853 11.920 1.00 95.31 141 PRO A C 1
ATOM 1075 O O . PRO A 1 141 ? 4.453 17.799 12.909 1.00 95.31 141 PRO A O 1
ATOM 1078 N N . LEU A 1 142 ? 3.129 16.764 11.423 1.00 93.31 142 LEU A N 1
ATOM 1079 C CA . LEU A 1 142 ? 3.265 15.441 12.044 1.00 93.31 142 LEU A CA 1
ATOM 1080 C C . LEU A 1 142 ? 4.673 14.852 11.887 1.00 93.31 142 LEU A C 1
ATOM 1082 O O . LEU A 1 142 ? 5.020 13.896 12.579 1.00 93.31 142 LEU A O 1
ATOM 1086 N N . GLY A 1 143 ? 5.476 15.382 10.956 1.00 91.69 143 GLY A N 1
ATOM 1087 C CA . GLY A 1 143 ? 6.819 14.871 10.668 1.00 91.69 143 GLY A CA 1
ATOM 1088 C C . GLY A 1 143 ? 6.805 13.417 10.191 1.00 91.69 143 GLY A C 1
ATOM 1089 O O . GLY A 1 143 ? 7.737 12.660 10.474 1.00 91.69 143 GLY A O 1
ATOM 1090 N N . LEU A 1 144 ? 5.724 13.010 9.520 1.00 92.19 144 LEU A N 1
ATOM 1091 C CA . LEU A 1 144 ? 5.538 11.644 9.061 1.00 92.19 144 LEU A CA 1
ATOM 1092 C C . LEU A 1 144 ? 6.617 11.275 8.040 1.00 92.19 144 LEU A C 1
ATOM 1094 O O . LEU A 1 144 ? 6.910 12.030 7.120 1.00 92.19 144 LEU A O 1
ATOM 1098 N N . VAL A 1 145 ? 7.176 10.078 8.192 1.00 91.56 145 VAL A N 1
ATOM 1099 C CA . VAL A 1 145 ? 8.103 9.470 7.237 1.00 91.56 145 VAL A CA 1
ATOM 1100 C C . VAL A 1 145 ? 7.630 8.042 7.020 1.00 91.56 145 VAL A C 1
ATOM 1102 O O . VAL A 1 145 ? 7.503 7.306 7.994 1.00 91.56 145 VAL A O 1
ATOM 1105 N N . HIS A 1 146 ? 7.416 7.649 5.764 1.00 93.19 146 HIS A N 1
ATOM 1106 C CA . HIS A 1 146 ? 6.928 6.312 5.393 1.00 93.19 146 HIS A CA 1
ATOM 1107 C C . HIS A 1 146 ? 7.904 5.181 5.775 1.00 93.19 146 HIS A C 1
ATOM 1109 O O . HIS A 1 146 ? 7.497 4.066 6.070 1.00 93.19 146 HIS A O 1
ATOM 1115 N N . ARG A 1 147 ? 9.218 5.451 5.772 1.00 91.19 147 ARG A N 1
ATOM 1116 C CA . ARG A 1 147 ? 10.323 4.520 6.124 1.00 91.19 147 ARG A CA 1
ATOM 1117 C C . ARG A 1 147 ? 10.514 3.294 5.221 1.00 91.19 147 ARG A C 1
ATOM 1119 O O . ARG A 1 147 ? 11.604 2.732 5.257 1.00 91.19 147 ARG A O 1
ATOM 1126 N N . ASP A 1 148 ? 9.544 2.930 4.387 1.00 91.06 148 ASP A N 1
ATOM 1127 C CA . ASP A 1 148 ? 9.638 1.802 3.448 1.00 91.06 148 ASP A CA 1
ATOM 1128 C C . ASP A 1 148 ? 9.157 2.166 2.031 1.00 91.06 148 ASP A C 1
ATOM 1130 O O . ASP A 1 148 ? 8.340 1.488 1.409 1.00 91.06 148 ASP A O 1
ATOM 1134 N N . ALA A 1 149 ? 9.682 3.267 1.490 1.00 94.12 149 ALA A N 1
ATOM 1135 C CA . ALA A 1 149 ? 9.462 3.639 0.094 1.00 94.12 149 ALA A CA 1
ATOM 1136 C C . ALA A 1 149 ? 10.273 2.716 -0.839 1.00 94.12 149 ALA A C 1
ATOM 1138 O O . ALA A 1 149 ? 11.365 3.058 -1.300 1.00 94.12 149 ALA A O 1
ATOM 1139 N N . SER A 1 150 ? 9.747 1.517 -1.091 1.00 95.06 150 SER A N 1
ATOM 1140 C CA . SER A 1 150 ? 10.379 0.469 -1.898 1.00 95.06 150 SER A CA 1
ATOM 1141 C C . SER A 1 150 ? 9.501 0.061 -3.092 1.00 95.06 150 SER A C 1
ATOM 1143 O O . SER A 1 150 ? 8.293 0.291 -3.081 1.00 95.06 150 SER A O 1
ATOM 1145 N N . PRO A 1 151 ? 10.047 -0.607 -4.131 1.00 95.88 151 PRO A N 1
ATOM 1146 C CA . PRO A 1 151 ? 9.242 -1.070 -5.266 1.00 95.88 151 PRO A CA 1
ATOM 1147 C C . PRO A 1 151 ? 8.100 -2.033 -4.899 1.00 95.88 151 PRO A C 1
ATOM 1149 O O . PRO A 1 151 ? 7.230 -2.288 -5.729 1.00 95.88 151 PRO A O 1
ATOM 1152 N N . GLN A 1 152 ? 8.111 -2.619 -3.698 1.00 94.69 152 GLN A N 1
ATOM 1153 C CA . GLN A 1 152 ? 7.029 -3.488 -3.224 1.00 94.69 152 GLN A CA 1
ATOM 1154 C C . GLN A 1 152 ? 5.786 -2.678 -2.832 1.00 94.69 152 GLN A C 1
ATOM 1156 O O . GLN A 1 152 ? 4.674 -3.145 -3.065 1.00 94.69 152 GLN A O 1
ATOM 1161 N N . ASN A 1 153 ? 5.994 -1.446 -2.359 1.00 95.75 153 ASN A N 1
ATOM 1162 C CA . ASN A 1 153 ? 4.954 -0.547 -1.854 1.00 95.75 153 ASN A CA 1
ATOM 1163 C C . ASN A 1 153 ? 4.534 0.513 -2.882 1.00 95.75 153 ASN A C 1
ATOM 1165 O O . ASN A 1 153 ? 3.765 1.415 -2.572 1.00 95.75 153 ASN A O 1
ATOM 1169 N N . LEU A 1 154 ? 5.019 0.403 -4.122 1.00 97.69 154 LEU A N 1
ATOM 1170 C CA . LEU A 1 154 ? 4.532 1.185 -5.255 1.00 97.69 154 LEU A CA 1
ATOM 1171 C C . LEU A 1 154 ? 3.677 0.288 -6.140 1.00 97.69 154 LEU A C 1
ATOM 1173 O O . LEU A 1 154 ? 4.172 -0.704 -6.676 1.00 97.69 154 LEU A O 1
ATOM 1177 N N . PHE A 1 155 ? 2.411 0.640 -6.313 1.00 97.94 155 PHE A N 1
ATOM 1178 C CA . PHE A 1 155 ? 1.451 -0.108 -7.112 1.00 97.94 155 PHE A CA 1
ATOM 1179 C C . PHE A 1 155 ? 1.097 0.664 -8.377 1.00 97.94 155 PHE A C 1
ATOM 1181 O O . PHE A 1 155 ? 0.744 1.836 -8.301 1.00 97.94 155 PHE A O 1
ATOM 1188 N N . ILE A 1 156 ? 1.187 0.015 -9.535 1.00 98.00 156 ILE A N 1
ATOM 1189 C CA . ILE A 1 156 ? 0.835 0.590 -10.832 1.00 98.00 156 ILE A CA 1
ATOM 1190 C C . ILE A 1 156 ? -0.455 -0.068 -11.291 1.00 98.00 156 ILE A C 1
ATOM 1192 O O . ILE A 1 156 ? -0.493 -1.282 -11.511 1.00 98.00 156 ILE A O 1
ATOM 1196 N N . THR A 1 157 ? -1.508 0.724 -11.434 1.00 97.69 157 THR A N 1
ATOM 1197 C CA . THR A 1 157 ? -2.800 0.249 -11.916 1.00 97.69 157 THR A CA 1
ATOM 1198 C C . THR A 1 157 ? -2.828 0.173 -13.441 1.00 97.69 157 THR A C 1
ATOM 1200 O O . THR A 1 157 ? -2.062 0.837 -14.143 1.00 97.69 157 THR A O 1
ATOM 1203 N N . TYR A 1 158 ? -3.710 -0.664 -13.989 1.00 95.88 158 TYR A N 1
ATOM 1204 C CA . TYR A 1 158 ? -3.809 -0.855 -15.442 1.00 95.88 158 TYR A CA 1
ATOM 1205 C C . TYR A 1 158 ? -4.362 0.360 -16.198 1.00 95.88 158 TYR A C 1
ATOM 1207 O O . TYR A 1 158 ? -4.144 0.471 -17.402 1.00 95.88 158 TYR A O 1
ATOM 1215 N N . ASP A 1 159 ? -5.050 1.268 -15.508 1.00 95.12 159 ASP A N 1
ATOM 1216 C CA . ASP A 1 159 ? -5.458 2.580 -16.024 1.00 95.12 159 ASP A CA 1
ATOM 1217 C C . ASP A 1 159 ? -4.352 3.648 -15.901 1.00 95.12 159 ASP A C 1
ATOM 1219 O O . ASP A 1 159 ? -4.539 4.774 -16.354 1.00 95.12 159 ASP A O 1
ATOM 1223 N N . GLY A 1 160 ? -3.177 3.282 -15.374 1.00 94.00 160 GLY A N 1
ATOM 1224 C CA . GLY A 1 160 ? -1.965 4.100 -15.395 1.00 94.00 160 GLY A CA 1
ATOM 1225 C C . GLY A 1 160 ? -1.701 4.917 -14.132 1.00 94.00 160 GLY A C 1
ATOM 1226 O O . GLY A 1 160 ? -0.708 5.639 -14.100 1.00 94.00 160 GLY A O 1
ATOM 1227 N N . ALA A 1 161 ? -2.532 4.804 -13.095 1.00 97.19 161 ALA A N 1
ATOM 1228 C CA . ALA A 1 161 ? -2.265 5.455 -11.818 1.00 97.19 161 ALA A CA 1
ATOM 1229 C C . ALA A 1 161 ? -1.138 4.746 -11.048 1.00 97.19 161 ALA A C 1
ATOM 1231 O O . ALA A 1 161 ? -0.904 3.540 -11.181 1.00 97.19 161 ALA A O 1
ATOM 1232 N N . VAL A 1 162 ? -0.447 5.507 -10.202 1.00 98.25 162 VAL A N 1
ATOM 1233 C CA . VAL A 1 162 ? 0.590 4.993 -9.302 1.00 98.25 162 VAL A CA 1
ATOM 1234 C C . VAL A 1 162 ? 0.186 5.308 -7.875 1.00 98.25 162 VAL A C 1
ATOM 1236 O O . VAL A 1 162 ? -0.079 6.464 -7.556 1.00 98.25 162 VAL A O 1
ATOM 1239 N N . LYS A 1 163 ? 0.146 4.283 -7.025 1.00 98.06 163 LYS A N 1
ATOM 1240 C CA . LYS A 1 163 ? -0.296 4.372 -5.632 1.00 98.06 163 LYS A CA 1
ATOM 1241 C C . LYS A 1 163 ? 0.807 3.913 -4.688 1.00 98.06 163 LYS A C 1
ATOM 1243 O O . LYS A 1 163 ? 1.403 2.859 -4.900 1.00 98.06 163 LYS A O 1
ATOM 1248 N N . VAL A 1 164 ? 1.044 4.687 -3.639 1.00 97.62 164 VAL A N 1
ATOM 1249 C CA . VAL A 1 164 ? 1.891 4.315 -2.505 1.00 97.62 164 VAL A CA 1
ATOM 1250 C C . VAL A 1 164 ? 1.048 3.532 -1.494 1.00 97.62 164 VAL A C 1
ATOM 1252 O O . VAL A 1 164 ? -0.073 3.940 -1.175 1.00 97.62 164 VAL A O 1
ATOM 1255 N N . LEU A 1 165 ? 1.570 2.395 -1.038 1.00 94.44 165 LEU A N 1
ATOM 1256 C CA . LEU A 1 165 ? 0.946 1.464 -0.089 1.00 94.44 165 LEU A CA 1
ATOM 1257 C C . LEU A 1 165 ? 1.722 1.438 1.245 1.00 94.44 165 LEU A C 1
ATOM 1259 O O . LEU A 1 165 ? 2.875 1.840 1.261 1.00 94.44 165 LEU A O 1
ATOM 1263 N N . ASP A 1 166 ? 1.126 0.880 2.307 1.00 86.31 166 ASP A N 1
ATOM 1264 C CA . ASP A 1 166 ? 1.787 0.485 3.574 1.00 86.31 166 ASP A CA 1
ATOM 1265 C C . ASP A 1 166 ? 2.611 1.591 4.295 1.00 86.31 166 ASP A C 1
ATOM 1267 O O . ASP A 1 166 ? 3.843 1.553 4.305 1.00 86.31 166 ASP A O 1
ATOM 1271 N N . PHE A 1 167 ? 1.923 2.561 4.924 1.00 82.06 167 PHE A N 1
ATOM 1272 C CA . PHE A 1 167 ? 2.508 3.710 5.653 1.00 82.06 167 PHE A CA 1
ATOM 1273 C C . PHE A 1 167 ? 2.897 3.447 7.117 1.00 82.06 167 PHE A C 1
ATOM 1275 O O . PHE A 1 167 ? 2.231 2.634 7.792 1.00 82.06 167 PHE A O 1
#

Nearest PDB structures (foldseek):
  5amn-assembly1_A-2  TM=7.927E-01  e=3.507E-08  Homo sapiens
  4ian-assembly1_B  TM=7.747E-01  e=5.277E-08  Homo sapiens
  6pk6-assembly1_A  TM=7.426E-01  e=1.423E-07  Homo sapiens
  4hzs-assembly2_B  TM=7.839E-01  e=9.215E-07  Homo sapiens
  6q8p-assembly3_C  TM=6.431E-01  e=4.849E-07  Homo sapiens

Sequence (167 aa):
MIAADRLGRYELVGRLATGGMAEVLLARVVGPEGFVRAVVVKRILDHLAAREDFRAMFLDEARIVSRIHHDNVVQVHELGEDDGQLYLVMEYLQGESAAGLMRRLVTAGEKLPPALAAHIVAEAATGLHAAHELVDEQGEPLGLVHRDASPQNLFITYDGAVKVLDF

pLDDT: mean 92.74, std 8.5, range [35.62, 98.44]

Secondary structure (DSSP, 8-state):
-PPPPEETTEEEEEEEEE-SSEEEEEEEEE-GGG-EEEEEEEEE-TTTTT-HHHHHHHHHHHHHHHT---TTBPPEEEEEEETTEEEEEEEPP-EEEHHHHHHHHHHHT----HHHHHHHHHHHHHHHHHHHT-B-TTS-B-----S--STTSEEEETTS-EEE---

Solvent-accessible surface area (backbone atoms only — not comparable to full-atom values): 9413 Å² total; per-residue (Å²): 130,82,79,73,53,64,59,80,79,30,42,51,74,46,78,74,49,75,62,97,60,35,33,33,27,38,25,34,39,74,52,76,97,76,40,73,47,70,29,27,38,38,29,54,35,77,96,45,46,87,37,66,71,56,47,50,53,52,51,52,29,54,57,55,42,61,70,46,87,46,90,19,32,57,46,60,77,45,79,50,72,44,98,80,43,54,34,38,33,28,63,58,81,63,62,46,30,46,44,54,51,51,54,51,30,56,75,70,76,48,76,80,54,67,69,58,54,51,48,51,54,51,39,35,47,54,25,52,48,56,46,44,68,35,52,51,99,88,65,48,72,64,73,52,73,62,90,55,95,43,48,75,30,31,34,39,32,79,91,69,52,35,27,35,49,83,82